Protein A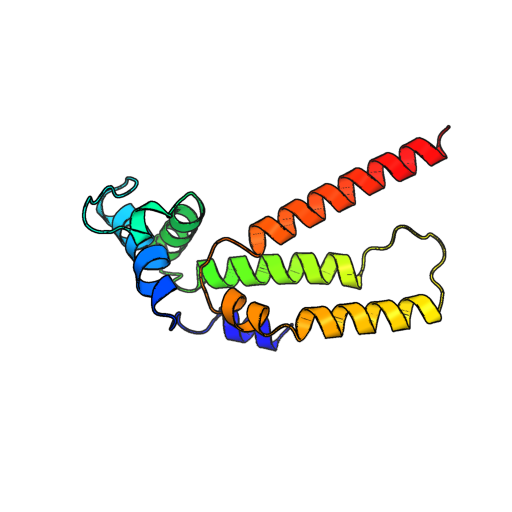F-M3ING3-F1 (afdb_monomer_lite)

Secondary structure (DSSP, 8-state):
-HHHHHHHTS----HHIIIIIIHHHHHHHHHSS----TT-TGGGG--HHHHHHHHHHHTT-TTHHHHHHHHHHHHHHHHHHH--S-SS--HHHHHHHHHHHHHHHT-HHHHHHHTS--TTHHHHHHHHHHHHHHHHHHHHHHHH-

Organism: NCBI:txid1001598

InterPro domains:
  IPR010818 Protein of unknown function DUF1420 [PF07220] (1-143)

Radius of gyration: 18.8 Å; chains: 1; bounding box: 45×44×51 Å

Foldseek 3Di:
DVVLVVLLQDAQDDPLQVQALQVQLVVCVVPVDRDDDPPRPSNVVDDVLSVQCNVCVVVPNNSRLLVLLVVLVVLVLCCLPPDDPDPDDDPVNVVVSVVVSCVVVPPPVSSVRSNHSDPDSNVVSVVVVVVSVVVNVVSVVVVVD

pLDDT: mean 91.29, std 7.61, range [50.38, 97.38]

Sequence (145 aa):
MIGYGFLALCPITNADSLDYHIGVAIEILNQGKMPVFSGWFHGRLAGSGEVLNALGLAIGAEQFGSLLQFCGLLSIYGILSFYSFAEKFSESDGVWRKIIIIAFLSSPVLVFLVSSPKPQLLQIGMTSFAITLLLEIFSKIKLIK

Structure (mmCIF, N/CA/C/O backbone):
data_AF-M3ING3-F1
#
_entry.id   AF-M3ING3-F1
#
loop_
_atom_site.group_PDB
_atom_site.id
_atom_site.type_symbol
_atom_site.label_atom_id
_atom_site.label_alt_id
_atom_site.label_comp_id
_atom_site.label_asym_id
_atom_site.label_entity_id
_atom_site.label_seq_id
_atom_site.pdbx_PDB_ins_code
_atom_site.Cartn_x
_atom_site.Cartn_y
_atom_site.Cartn_z
_atom_site.occupancy
_atom_site.B_iso_or_equiv
_atom_site.auth_seq_id
_atom_site.auth_comp_id
_atom_site.auth_asym_id
_atom_site.auth_atom_id
_atom_site.pdbx_PDB_model_num
ATOM 1 N N . MET A 1 1 ? 0.125 -3.992 -13.239 1.00 93.38 1 MET A N 1
ATOM 2 C CA . MET A 1 1 ? -0.708 -2.991 -12.533 1.00 93.38 1 MET A CA 1
ATOM 3 C C . MET A 1 1 ? -2.192 -3.313 -12.584 1.00 93.38 1 MET A C 1
ATOM 5 O O . MET A 1 1 ? -2.756 -3.494 -11.520 1.00 93.38 1 MET A O 1
ATOM 9 N N . ILE A 1 2 ? -2.818 -3.462 -13.757 1.00 95.75 2 ILE A N 1
ATOM 10 C CA . ILE A 1 2 ? -4.264 -3.770 -13.852 1.00 95.75 2 ILE A CA 1
ATOM 11 C C . ILE A 1 2 ? -4.647 -5.036 -13.063 1.00 95.75 2 ILE A C 1
ATOM 13 O O . ILE A 1 2 ? -5.572 -4.995 -12.263 1.00 95.75 2 ILE A O 1
ATOM 17 N N . GLY A 1 3 ? -3.884 -6.128 -13.210 1.00 95.81 3 GLY A N 1
ATOM 18 C CA . GLY A 1 3 ? -4.123 -7.359 -12.442 1.00 95.81 3 GLY A CA 1
ATOM 19 C C . GLY A 1 3 ? -4.048 -7.164 -10.922 1.00 95.81 3 GLY A C 1
ATOM 20 O O . GLY A 1 3 ? -4.889 -7.684 -10.202 1.00 95.81 3 GLY A O 1
ATOM 21 N N . TYR A 1 4 ? -3.105 -6.345 -10.441 1.00 96.62 4 TYR A N 1
ATOM 22 C CA . TYR A 1 4 ? -3.031 -5.962 -9.026 1.00 96.62 4 TYR A CA 1
ATOM 23 C C . TYR A 1 4 ? -4.257 -5.152 -8.585 1.00 96.62 4 TYR A C 1
ATOM 25 O O . TYR A 1 4 ? -4.740 -5.350 -7.479 1.00 96.62 4 TYR A O 1
ATOM 33 N N . GLY A 1 5 ? -4.793 -4.291 -9.454 1.00 96.94 5 GLY A N 1
ATOM 34 C CA . GLY A 1 5 ? -6.024 -3.547 -9.183 1.00 96.94 5 GLY A CA 1
ATOM 35 C C . GLY A 1 5 ? -7.234 -4.466 -9.004 1.00 96.94 5 GLY A C 1
ATOM 36 O O . GLY A 1 5 ? -7.962 -4.322 -8.031 1.00 96.94 5 GLY A O 1
ATOM 37 N N . PHE A 1 6 ? -7.418 -5.457 -9.883 1.00 97.00 6 PHE A N 1
ATOM 38 C CA . PHE A 1 6 ? -8.487 -6.451 -9.709 1.00 97.00 6 PHE A CA 1
ATOM 39 C C . PHE A 1 6 ? -8.303 -7.289 -8.447 1.00 97.00 6 PHE A C 1
ATOM 41 O O . PHE A 1 6 ? -9.263 -7.529 -7.725 1.00 97.00 6 PHE A O 1
ATOM 48 N N . LEU A 1 7 ? -7.067 -7.688 -8.158 1.00 96.12 7 LEU A N 1
ATOM 49 C CA . LEU A 1 7 ? -6.739 -8.467 -6.971 1.00 96.12 7 LEU A CA 1
ATOM 50 C C . LEU A 1 7 ? -6.993 -7.689 -5.668 1.00 96.12 7 LEU A C 1
ATOM 52 O O . LEU A 1 7 ? -7.425 -8.285 -4.687 1.00 96.12 7 LEU A O 1
ATOM 56 N N . ALA A 1 8 ? -6.811 -6.366 -5.664 1.00 96.75 8 ALA A N 1
ATOM 57 C CA . ALA A 1 8 ? -7.170 -5.510 -4.531 1.00 96.75 8 ALA A CA 1
ATOM 58 C C . ALA A 1 8 ? -8.690 -5.415 -4.291 1.00 96.75 8 ALA A C 1
ATOM 60 O O . ALA A 1 8 ? -9.112 -5.102 -3.182 1.00 96.75 8 ALA A O 1
ATOM 61 N N . LEU A 1 9 ? -9.506 -5.675 -5.319 1.00 96.25 9 LEU A N 1
ATOM 62 C CA . LEU A 1 9 ? -10.972 -5.691 -5.241 1.00 96.25 9 LEU A CA 1
ATOM 63 C C . LEU A 1 9 ? -11.535 -7.077 -4.883 1.00 96.25 9 LEU A C 1
ATOM 65 O O . LEU A 1 9 ? -12.739 -7.216 -4.660 1.00 96.25 9 LEU A O 1
ATOM 69 N N . CYS A 1 10 ? -10.693 -8.110 -4.837 1.00 95.25 10 CYS A N 1
ATOM 70 C CA . CYS A 1 10 ? -11.100 -9.437 -4.397 1.00 95.25 10 CYS A CA 1
ATOM 71 C C . CYS A 1 10 ? -11.407 -9.457 -2.888 1.00 95.25 10 CYS A C 1
ATOM 73 O O . CYS A 1 10 ? -10.891 -8.628 -2.133 1.00 95.25 10 CYS A O 1
ATOM 75 N N . PRO A 1 11 ? -12.233 -10.413 -2.425 1.00 93.25 11 PRO A N 1
ATOM 76 C CA . PRO A 1 11 ? -12.462 -10.604 -1.000 1.00 93.25 11 PRO A CA 1
ATOM 77 C C . PRO A 1 11 ? -11.162 -10.960 -0.277 1.00 93.25 11 PRO A C 1
ATOM 79 O O . PRO A 1 11 ? -10.270 -11.612 -0.827 1.00 93.25 11 PRO A O 1
ATOM 82 N N . ILE A 1 12 ? -11.084 -10.560 0.988 1.00 93.06 12 ILE A N 1
ATOM 83 C CA . ILE A 1 12 ? -9.943 -10.849 1.853 1.00 93.06 12 ILE A CA 1
ATOM 84 C C . ILE A 1 12 ? -10.045 -12.313 2.282 1.00 93.06 12 ILE A C 1
ATOM 86 O O . ILE A 1 12 ? -10.985 -12.698 2.971 1.00 93.06 12 ILE A O 1
ATOM 90 N N . THR A 1 13 ? -9.087 -13.139 1.868 1.00 90.94 13 THR A N 1
ATOM 91 C CA . THR A 1 13 ? -9.124 -14.595 2.110 1.00 90.94 13 THR A CA 1
ATOM 92 C C . THR A 1 13 ? -8.034 -15.093 3.050 1.00 90.94 13 THR A C 1
ATOM 94 O O . THR A 1 13 ? -8.077 -16.243 3.484 1.00 90.94 13 THR A O 1
ATOM 97 N N . ASN A 1 14 ? -7.039 -14.263 3.372 1.00 91.44 14 ASN A N 1
ATOM 98 C CA . ASN A 1 14 ? -5.925 -14.705 4.200 1.00 91.44 14 ASN A CA 1
ATOM 99 C C . ASN A 1 14 ? -6.298 -14.666 5.696 1.00 91.44 14 ASN A C 1
ATOM 101 O O . ASN A 1 14 ? -6.882 -13.696 6.180 1.00 91.44 14 ASN A O 1
ATOM 105 N N . ALA A 1 15 ? -5.950 -15.736 6.416 1.00 91.75 15 ALA A N 1
ATOM 106 C CA . ALA A 1 15 ? -6.383 -15.953 7.796 1.00 91.75 15 ALA A CA 1
ATOM 107 C C . ALA A 1 15 ? -5.878 -14.876 8.767 1.00 91.75 15 ALA A C 1
ATOM 109 O O . ALA A 1 15 ? -6.626 -14.439 9.628 1.00 91.75 15 ALA A O 1
ATOM 110 N N . ASP A 1 16 ? -4.639 -14.415 8.600 1.00 89.12 16 ASP A N 1
ATOM 111 C CA . ASP A 1 16 ? -4.034 -13.392 9.462 1.00 89.12 16 ASP A CA 1
ATOM 112 C C . ASP A 1 16 ? -4.738 -12.027 9.331 1.00 89.12 16 ASP A C 1
ATOM 114 O O . ASP A 1 16 ? -5.007 -11.345 10.318 1.00 89.12 16 ASP A O 1
ATOM 118 N N . SER A 1 17 ? -5.118 -11.643 8.110 1.00 93.00 17 SER A N 1
ATOM 119 C CA . SER A 1 17 ? -5.911 -10.438 7.873 1.00 93.00 17 SER A CA 1
ATOM 120 C C . SER A 1 17 ? -7.335 -10.551 8.379 1.00 93.00 17 SER A C 1
ATOM 122 O O . SER A 1 17 ? -7.867 -9.554 8.858 1.00 93.00 17 SER A O 1
ATOM 124 N N . LEU A 1 18 ? -7.948 -11.728 8.275 1.00 93.38 18 LEU A N 1
ATOM 125 C CA . LEU A 1 18 ? -9.287 -11.947 8.810 1.00 93.38 18 LEU A CA 1
ATOM 126 C C . LEU A 1 18 ? -9.300 -11.962 10.337 1.00 93.38 18 LEU A C 1
ATOM 128 O O . LEU A 1 18 ? -10.225 -11.400 10.913 1.00 93.38 18 LEU A O 1
ATOM 132 N N . ASP A 1 19 ? -8.277 -12.551 10.965 1.00 92.44 19 ASP A N 1
ATOM 133 C CA . ASP A 1 19 ? -8.090 -12.526 12.414 1.00 92.44 19 ASP A CA 1
ATOM 134 C C . ASP A 1 19 ? -7.912 -11.076 12.865 1.00 92.44 19 ASP A C 1
ATOM 136 O O . ASP A 1 19 ? -8.883 -10.425 13.237 1.00 92.44 19 ASP A O 1
ATOM 140 N N . TYR A 1 20 ? -6.713 -10.499 12.775 1.00 90.38 20 TYR A N 1
ATOM 141 C CA . TYR A 1 20 ? -6.474 -9.247 13.488 1.00 90.38 20 TYR A CA 1
ATOM 142 C C . TYR A 1 20 ? -6.723 -7.983 12.659 1.00 90.38 20 TYR A C 1
ATOM 144 O O . TYR A 1 20 ? -7.246 -7.020 13.202 1.00 90.38 20 TYR A O 1
ATOM 152 N N . HIS A 1 21 ? -6.419 -7.941 11.359 1.00 94.38 21 HIS A N 1
ATOM 153 C CA . HIS A 1 21 ? -6.564 -6.684 10.601 1.00 94.38 21 HIS A CA 1
ATOM 154 C C . HIS A 1 21 ? -8.025 -6.271 10.373 1.00 94.38 21 HIS A C 1
ATOM 156 O O . HIS A 1 21 ? -8.340 -5.079 10.376 1.00 94.38 21 HIS A O 1
ATOM 162 N N . ILE A 1 22 ? -8.904 -7.251 10.156 1.00 95.88 22 ILE A N 1
ATOM 163 C CA . ILE A 1 22 ? -10.348 -7.058 10.018 1.00 95.88 22 ILE A CA 1
ATOM 164 C C . ILE A 1 22 ? -11.048 -7.260 11.355 1.00 95.88 22 ILE A C 1
ATOM 166 O O . ILE A 1 22 ? -11.874 -6.428 11.717 1.00 95.88 22 ILE A O 1
ATOM 170 N N . GLY A 1 23 ? -10.694 -8.283 12.137 1.00 94.69 23 GLY A N 1
ATOM 171 C CA . GLY A 1 23 ? -11.317 -8.485 13.443 1.00 94.69 23 GLY A CA 1
ATOM 172 C C . GLY A 1 23 ? -11.102 -7.304 14.392 1.00 94.69 23 GLY A C 1
ATOM 173 O O . GLY A 1 23 ? -12.054 -6.870 15.038 1.00 94.69 23 GLY A O 1
ATOM 174 N N . VAL A 1 24 ? -9.889 -6.736 14.473 1.00 95.44 24 VAL A N 1
ATOM 175 C CA . VAL A 1 24 ? -9.656 -5.550 15.320 1.00 95.44 24 VAL A CA 1
ATOM 176 C C . VAL A 1 24 ? -10.430 -4.353 14.785 1.00 95.44 24 VAL A C 1
ATOM 178 O O . VAL A 1 24 ? -10.998 -3.604 15.573 1.00 95.44 24 VAL A O 1
ATOM 181 N N . ALA A 1 25 ? -10.506 -4.187 13.463 1.00 96.06 25 ALA A N 1
ATOM 182 C CA . ALA A 1 25 ? -11.282 -3.118 12.846 1.00 96.06 25 ALA A CA 1
ATOM 183 C C . ALA A 1 25 ? -12.781 -3.216 13.182 1.00 96.06 25 ALA A C 1
ATOM 185 O O . ALA A 1 25 ? -13.396 -2.210 13.532 1.00 96.06 25 ALA A O 1
ATOM 186 N N . ILE A 1 26 ? -13.353 -4.423 13.150 1.00 96.38 26 ILE A N 1
ATOM 187 C CA . ILE A 1 26 ? -14.730 -4.688 13.589 1.00 96.38 26 ILE A CA 1
ATOM 188 C C . ILE A 1 26 ? -14.896 -4.312 15.062 1.00 96.38 26 ILE A C 1
ATOM 190 O O . ILE A 1 26 ? -15.855 -3.635 15.427 1.00 96.38 26 ILE A O 1
ATOM 194 N N . GLU A 1 27 ? -13.944 -4.688 15.913 1.00 96.06 27 GLU A N 1
ATOM 195 C CA . GLU A 1 27 ? -14.071 -4.397 17.335 1.00 96.06 27 GLU A CA 1
ATOM 196 C C . GLU A 1 27 ? -13.898 -2.912 17.674 1.00 96.06 27 GLU A C 1
ATOM 198 O O . GLU A 1 27 ? -14.562 -2.404 18.580 1.00 96.06 27 GLU A O 1
ATOM 203 N N . ILE A 1 28 ? -13.082 -2.185 16.906 1.00 96.25 28 ILE A N 1
ATOM 204 C CA . ILE A 1 28 ? -13.017 -0.721 16.976 1.00 96.25 28 ILE A CA 1
ATOM 205 C C . ILE A 1 28 ? -14.401 -0.120 16.704 1.00 96.25 28 ILE A C 1
ATOM 207 O O . ILE A 1 28 ? -14.812 0.787 17.428 1.00 96.25 28 ILE A O 1
ATOM 211 N N . LEU A 1 29 ? -15.136 -0.629 15.708 1.00 96.94 29 LEU A N 1
ATOM 212 C CA . LEU A 1 29 ? -16.494 -0.163 15.408 1.00 96.94 29 LEU A CA 1
ATOM 213 C C . LEU A 1 29 ? -17.496 -0.529 16.506 1.00 96.94 29 LEU A C 1
ATOM 215 O O . LEU A 1 29 ? -18.323 0.303 16.869 1.00 96.94 29 LEU A O 1
ATOM 219 N N . ASN A 1 30 ? -17.398 -1.735 17.068 1.00 96.00 30 ASN A N 1
ATOM 220 C CA . ASN A 1 30 ? -18.296 -2.195 18.128 1.00 96.00 30 ASN A CA 1
ATOM 221 C C . ASN A 1 30 ? -18.101 -1.426 19.443 1.00 96.00 30 ASN A C 1
ATOM 223 O O . ASN A 1 30 ? -19.074 -1.112 20.128 1.00 96.00 30 ASN A O 1
ATOM 227 N N . GLN A 1 31 ? -16.851 -1.136 19.821 1.00 94.56 31 GLN A N 1
ATOM 228 C CA . GLN A 1 31 ? -16.531 -0.520 21.112 1.00 94.56 31 GLN A CA 1
ATOM 229 C C . GLN A 1 31 ? -16.308 0.997 21.046 1.00 94.56 31 GLN A C 1
ATOM 231 O O . GLN A 1 31 ? -16.252 1.646 22.093 1.00 94.56 31 GLN A O 1
ATOM 236 N N . GLY A 1 32 ? -16.100 1.562 19.855 1.00 93.94 32 GLY A N 1
ATOM 237 C CA . GLY A 1 32 ? -15.710 2.964 19.672 1.00 93.94 32 GLY A CA 1
ATOM 238 C C . GLY A 1 32 ? -14.312 3.303 20.211 1.00 93.94 32 GLY A C 1
ATOM 239 O O . GLY A 1 32 ? -14.004 4.472 20.440 1.00 93.94 32 GLY A O 1
ATOM 240 N N . LYS A 1 33 ? -13.468 2.297 20.465 1.00 92.75 33 LYS A N 1
ATOM 241 C CA . LYS A 1 33 ? -12.114 2.443 21.023 1.00 92.75 33 LYS A CA 1
ATOM 242 C C . LYS A 1 33 ? -11.215 1.295 20.574 1.00 92.75 33 LYS A C 1
ATOM 244 O O . LYS A 1 33 ? -11.699 0.271 20.105 1.00 92.75 33 LYS A O 1
ATOM 249 N N . MET A 1 34 ? -9.907 1.448 20.775 1.00 91.25 34 MET A N 1
ATOM 250 C CA . MET A 1 34 ? -8.957 0.372 20.505 1.00 91.25 34 MET A CA 1
ATOM 251 C C .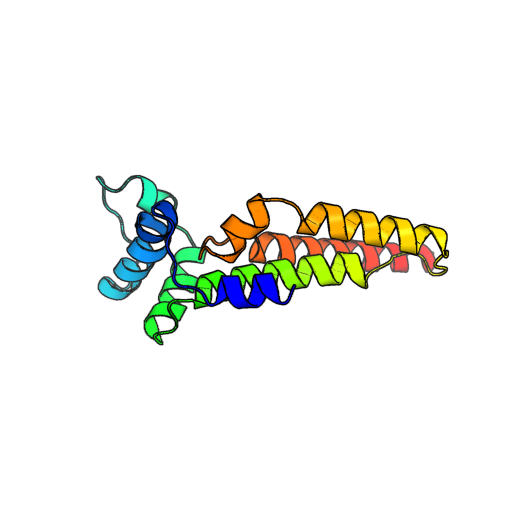 MET A 1 34 ? -9.218 -0.825 21.439 1.00 91.25 34 MET A C 1
ATOM 253 O O . MET A 1 34 ? -9.232 -0.632 22.661 1.00 91.25 34 MET A O 1
ATOM 257 N N . PRO A 1 35 ? -9.414 -2.045 20.909 1.00 89.81 35 PRO A N 1
ATOM 258 C CA . PRO A 1 35 ? -9.673 -3.211 21.736 1.00 89.81 35 PRO A CA 1
ATOM 259 C C . PRO A 1 35 ? -8.435 -3.618 22.533 1.00 89.81 35 PRO A C 1
ATOM 261 O O . PRO A 1 35 ? -7.311 -3.615 22.034 1.00 89.81 35 PRO A O 1
ATOM 264 N N . VAL A 1 36 ? -8.657 -4.026 23.781 1.00 84.69 36 VAL A N 1
ATOM 265 C CA . VAL A 1 36 ? -7.614 -4.562 24.659 1.00 84.69 36 VAL A CA 1
ATOM 266 C C . VAL A 1 36 ? -8.116 -5.878 25.233 1.00 84.69 36 VAL A C 1
ATOM 268 O O . VAL A 1 36 ? -8.843 -5.898 26.224 1.00 84.69 36 VAL A O 1
ATOM 271 N N . PHE A 1 37 ? -7.723 -6.987 24.608 1.00 82.88 37 PHE A N 1
ATOM 272 C CA . PHE A 1 37 ? -8.036 -8.327 25.100 1.00 82.88 37 PHE A CA 1
ATOM 273 C C . PHE A 1 37 ? -6.759 -9.066 25.476 1.00 82.88 37 PHE A C 1
ATOM 275 O O . PHE A 1 37 ? -5.826 -9.189 24.684 1.00 82.88 37 PHE A O 1
ATOM 282 N N . SER A 1 38 ? -6.721 -9.598 26.696 1.00 80.62 38 SER A N 1
ATOM 283 C CA . SER A 1 38 ? -5.554 -10.309 27.225 1.00 80.62 38 SER A CA 1
ATOM 284 C C . SER A 1 38 ? -5.234 -11.592 26.449 1.00 80.62 38 SER A C 1
ATOM 286 O O . SER A 1 38 ? -4.055 -11.909 26.291 1.00 80.62 38 SER A O 1
ATOM 288 N N . GLY A 1 39 ? -6.257 -12.282 25.928 1.00 87.94 39 GLY A N 1
ATOM 289 C CA . GLY A 1 39 ? -6.126 -13.534 25.173 1.00 87.94 39 GLY A CA 1
ATOM 290 C C . GLY A 1 39 ? -5.905 -13.382 23.665 1.00 87.94 39 GLY A C 1
ATOM 291 O O . GLY A 1 39 ? -5.521 -14.351 23.017 1.00 87.94 39 GLY A O 1
ATOM 292 N N . TRP A 1 40 ? -6.105 -12.188 23.093 1.00 91.69 40 TRP A N 1
ATOM 293 C CA . TRP A 1 40 ? -5.920 -11.964 21.657 1.00 91.69 40 TRP A CA 1
ATOM 294 C C . TRP A 1 40 ? -4.567 -11.322 21.373 1.00 91.69 40 TRP A C 1
ATOM 296 O O . TRP A 1 40 ? -4.410 -10.103 21.316 1.00 91.69 40 TRP A O 1
ATOM 306 N N . PHE A 1 41 ? -3.554 -12.171 21.234 1.00 88.50 41 PHE A N 1
ATOM 307 C CA . PHE A 1 41 ? -2.172 -11.723 21.105 1.00 88.50 41 PHE A CA 1
ATOM 308 C C . PHE A 1 41 ? -1.894 -10.974 19.797 1.00 88.50 41 PHE A C 1
ATOM 310 O O . PHE A 1 41 ? -1.237 -9.936 19.846 1.00 88.50 41 PHE A O 1
ATOM 317 N N . HIS A 1 42 ? -2.441 -11.428 18.665 1.00 85.12 42 HIS A N 1
ATOM 318 C CA . HIS A 1 42 ? -2.295 -10.738 17.377 1.00 85.12 42 HIS A CA 1
ATOM 319 C C . HIS A 1 42 ? -3.001 -9.380 17.365 1.00 85.12 42 HIS A C 1
ATOM 321 O O . HIS A 1 42 ? -2.451 -8.413 16.849 1.00 85.12 42 HIS A O 1
ATOM 327 N N . GLY A 1 43 ? -4.150 -9.260 18.040 1.00 85.19 43 GLY A N 1
ATOM 328 C CA . GLY A 1 43 ? -4.856 -7.986 18.183 1.00 85.19 43 GLY A CA 1
ATOM 329 C C . GLY A 1 43 ? -4.029 -6.890 18.864 1.00 85.19 43 GLY A C 1
ATOM 330 O O . GLY A 1 43 ? -4.244 -5.710 18.607 1.00 85.19 43 GLY A O 1
ATOM 331 N N . ARG A 1 44 ? -3.018 -7.247 19.670 1.00 86.94 44 ARG A N 1
ATOM 332 C CA . ARG A 1 44 ? -2.094 -6.268 20.272 1.00 86.94 44 ARG A CA 1
ATOM 333 C C . ARG A 1 44 ? -1.074 -5.683 19.296 1.00 86.94 44 ARG A C 1
ATOM 335 O O . ARG A 1 44 ? -0.420 -4.705 19.643 1.00 86.94 44 ARG A O 1
ATOM 342 N N . LEU A 1 45 ? -0.911 -6.283 18.118 1.00 87.00 45 LEU A N 1
ATOM 343 C CA . LEU A 1 45 ? -0.061 -5.757 17.046 1.00 87.00 45 LEU A CA 1
ATOM 344 C C . LEU A 1 45 ? -0.796 -4.735 16.172 1.00 87.00 45 LEU A C 1
ATOM 346 O O . LEU A 1 45 ? -0.179 -4.123 15.302 1.00 87.00 45 LEU A O 1
ATOM 350 N N . ALA A 1 46 ? -2.100 -4.559 16.387 1.00 88.75 46 ALA A N 1
ATOM 351 C CA . ALA A 1 46 ? -2.879 -3.572 15.671 1.00 88.75 46 ALA A CA 1
ATOM 352 C C . ALA A 1 46 ? -2.495 -2.144 16.081 1.00 88.75 46 ALA A C 1
ATOM 354 O O . ALA A 1 46 ? -2.093 -1.862 17.211 1.00 88.75 46 ALA A O 1
ATOM 355 N N . GLY A 1 47 ? -2.652 -1.227 15.139 1.00 88.31 47 GLY A N 1
ATOM 356 C CA . GLY A 1 47 ? -2.350 0.180 15.296 1.00 88.31 47 GLY A CA 1
ATOM 357 C C . GLY A 1 47 ? -3.252 1.042 14.422 1.00 88.31 47 GLY A C 1
ATOM 358 O O . GLY A 1 47 ? -4.448 0.802 14.274 1.00 88.31 47 GLY A O 1
ATOM 359 N N . SER A 1 48 ? -2.676 2.095 13.847 1.00 88.25 48 SER A N 1
ATOM 360 C CA . SER A 1 48 ? -3.433 3.093 13.084 1.00 88.25 48 SER A CA 1
ATOM 361 C C . SER A 1 48 ? -4.015 2.568 11.770 1.00 88.25 48 SER A C 1
ATOM 363 O O . SER A 1 48 ? -4.971 3.144 11.256 1.00 88.25 48 SER A O 1
ATOM 365 N N . GLY A 1 49 ? -3.474 1.484 11.212 1.00 91.75 49 GLY A N 1
ATOM 366 C CA . GLY A 1 49 ? -4.008 0.910 9.980 1.00 91.75 49 GLY A CA 1
ATOM 367 C C . GLY A 1 49 ? -5.355 0.223 10.171 1.00 91.75 49 GLY A C 1
ATOM 368 O O . GLY A 1 49 ? -6.225 0.343 9.317 1.00 91.75 49 GLY A O 1
ATOM 369 N N . GLU A 1 50 ? -5.576 -0.413 11.318 1.00 94.50 50 GLU A N 1
ATOM 370 C CA . GLU A 1 50 ? -6.854 -1.041 11.651 1.00 94.50 50 GLU A CA 1
ATOM 371 C C . GLU A 1 50 ? -7.952 0.007 11.853 1.00 94.50 50 GLU A C 1
ATOM 373 O O . GLU A 1 50 ? -9.107 -0.251 11.532 1.00 94.50 50 GLU A O 1
ATOM 378 N N . VAL A 1 51 ? -7.595 1.224 12.276 1.00 94.12 51 VAL A N 1
ATOM 379 C CA . VAL A 1 51 ? -8.525 2.365 12.308 1.00 94.12 51 VAL A CA 1
ATOM 380 C C . VAL A 1 51 ? -8.961 2.763 10.892 1.00 94.12 51 VAL A C 1
ATOM 382 O O . VAL A 1 51 ? -10.135 3.051 10.667 1.00 94.12 51 VAL A O 1
ATOM 385 N N . LEU A 1 52 ? -8.051 2.741 9.911 1.00 94.25 52 LEU A N 1
ATOM 386 C CA . LEU A 1 52 ? -8.403 2.982 8.504 1.00 94.25 52 LEU A CA 1
ATOM 387 C C . LEU A 1 52 ? -9.264 1.850 7.929 1.00 94.25 52 LEU A C 1
ATOM 389 O O . LEU A 1 52 ? -10.206 2.120 7.187 1.00 94.25 52 LEU A O 1
ATOM 393 N N . ASN A 1 53 ? -8.986 0.597 8.297 1.00 95.81 53 ASN A N 1
ATOM 394 C CA . ASN A 1 53 ? -9.843 -0.531 7.930 1.00 95.81 53 ASN A CA 1
ATOM 395 C C . ASN A 1 53 ? -11.243 -0.381 8.546 1.00 95.81 53 ASN A C 1
ATOM 397 O O . ASN A 1 53 ? -12.233 -0.577 7.847 1.00 95.81 53 ASN A O 1
ATOM 401 N N . ALA A 1 54 ? -11.338 0.040 9.812 1.00 96.56 54 ALA A N 1
ATOM 402 C CA . ALA A 1 54 ? -12.607 0.298 10.491 1.00 96.56 54 ALA A CA 1
ATOM 403 C C . ALA A 1 54 ? -13.412 1.394 9.779 1.00 96.56 54 ALA A C 1
ATOM 405 O O . ALA A 1 54 ? -14.610 1.233 9.569 1.00 96.56 54 ALA A O 1
ATOM 406 N N . LEU A 1 55 ? -12.757 2.469 9.325 1.00 95.69 55 LEU A N 1
ATOM 407 C CA . LEU A 1 55 ? -13.401 3.503 8.510 1.00 95.69 55 LEU A CA 1
ATOM 408 C C . LEU A 1 55 ? -14.003 2.928 7.219 1.00 95.69 55 LEU A C 1
ATOM 410 O O . LEU A 1 55 ? -15.139 3.253 6.883 1.00 95.69 55 LEU A O 1
ATOM 414 N N . GLY A 1 56 ? -13.263 2.068 6.513 1.00 95.81 56 GLY A N 1
ATOM 415 C CA . GLY A 1 56 ? -13.763 1.385 5.317 1.00 95.81 56 GLY A CA 1
ATOM 416 C C . GLY A 1 56 ? -14.974 0.500 5.615 1.00 95.81 56 GLY A C 1
ATOM 417 O O . GLY A 1 56 ? -15.997 0.593 4.938 1.00 95.81 56 GLY A O 1
ATOM 418 N N . LEU A 1 57 ? -14.899 -0.296 6.682 1.00 96.94 57 LEU A N 1
ATOM 419 C CA . LEU A 1 57 ? -15.999 -1.156 7.120 1.00 96.94 57 LEU A CA 1
ATOM 420 C C . LEU A 1 57 ? -17.245 -0.356 7.529 1.00 96.94 57 LEU A C 1
ATOM 422 O O . LEU A 1 57 ? -18.356 -0.759 7.192 1.00 96.94 57 LEU A O 1
ATOM 426 N N . ALA A 1 58 ? -17.085 0.804 8.174 1.00 97.38 58 ALA A N 1
ATOM 427 C CA . ALA A 1 58 ? -18.201 1.654 8.603 1.00 97.38 58 ALA A CA 1
ATOM 428 C C . ALA A 1 58 ? -19.078 2.151 7.440 1.00 97.38 58 ALA A C 1
ATOM 430 O O . ALA A 1 58 ? -20.262 2.421 7.634 1.00 97.38 58 ALA A O 1
ATOM 431 N N . ILE A 1 59 ? -18.509 2.263 6.236 1.00 96.75 59 ILE A N 1
ATOM 432 C CA . ILE A 1 59 ? -19.224 2.662 5.013 1.00 96.75 59 ILE A CA 1
ATOM 433 C C . ILE A 1 59 ? -19.563 1.472 4.100 1.00 96.75 59 ILE A C 1
ATOM 435 O O . ILE A 1 59 ? -19.996 1.676 2.968 1.00 96.75 59 ILE A O 1
ATOM 439 N N . GLY A 1 60 ? -19.356 0.234 4.564 1.00 95.25 60 GLY A N 1
ATOM 440 C CA . GLY A 1 60 ? -19.595 -0.989 3.789 1.00 95.2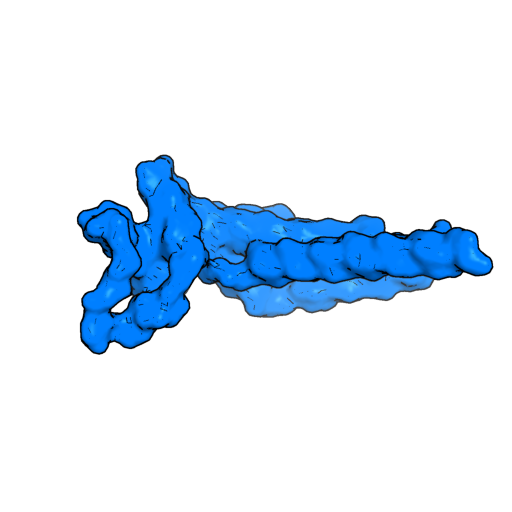5 60 GLY A CA 1
ATOM 441 C C . GLY A 1 60 ? -18.539 -1.287 2.717 1.00 95.25 60 GLY A C 1
ATOM 442 O O . GLY A 1 60 ? -18.773 -2.110 1.837 1.00 95.25 60 GLY A O 1
ATOM 443 N N . ALA A 1 61 ?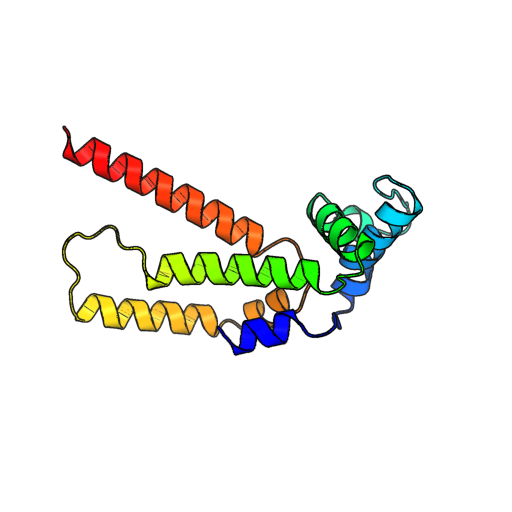 -17.379 -0.627 2.762 1.00 95.62 61 ALA A N 1
ATOM 444 C CA . ALA A 1 61 ? -16.280 -0.823 1.820 1.00 95.62 61 ALA A CA 1
ATOM 445 C C . ALA A 1 61 ? -15.245 -1.815 2.382 1.00 95.62 61 ALA A C 1
ATOM 447 O O . ALA A 1 61 ? -14.159 -1.429 2.816 1.00 95.62 61 ALA A O 1
ATOM 448 N N . GLU A 1 62 ? -15.567 -3.108 2.359 1.00 94.38 62 GLU A N 1
ATOM 449 C CA . GLU A 1 62 ? -14.725 -4.176 2.928 1.00 94.38 62 GLU A CA 1
ATOM 450 C C . GLU A 1 62 ? -13.320 -4.246 2.300 1.00 94.38 62 GLU A C 1
ATOM 452 O O . GLU A 1 62 ? -12.329 -4.501 2.982 1.00 94.38 62 GLU A O 1
ATOM 457 N N . GLN A 1 63 ? -13.209 -3.948 1.004 1.00 95.38 63 GLN A N 1
ATOM 458 C CA . GLN A 1 63 ? -11.957 -3.965 0.241 1.00 95.38 63 GLN A CA 1
ATOM 459 C C . GLN A 1 63 ? -11.144 -2.669 0.368 1.00 95.38 63 GLN A C 1
ATOM 461 O O . GLN A 1 63 ? -10.090 -2.536 -0.257 1.00 95.38 63 GLN A O 1
ATOM 466 N N . PHE A 1 64 ? -11.597 -1.698 1.166 1.00 95.75 64 PHE A N 1
ATOM 467 C CA . PHE A 1 64 ? -10.944 -0.394 1.283 1.00 95.75 64 PHE A CA 1
ATOM 468 C C . PHE A 1 64 ? -9.468 -0.502 1.697 1.00 95.75 64 PHE A C 1
ATOM 470 O O . PHE A 1 64 ? -8.608 0.125 1.079 1.00 95.75 64 PHE A O 1
ATOM 477 N N . GLY A 1 65 ? -9.149 -1.344 2.685 1.00 95.12 65 GLY A N 1
ATOM 478 C CA . GLY A 1 65 ? -7.769 -1.547 3.139 1.00 95.12 65 GLY A CA 1
ATOM 479 C C . GLY A 1 65 ? -6.847 -2.093 2.041 1.00 95.12 65 GLY A C 1
ATOM 480 O O . GLY A 1 65 ? -5.732 -1.599 1.856 1.00 95.12 65 GLY A O 1
ATOM 481 N N . SER A 1 66 ? -7.326 -3.063 1.259 1.00 95.88 66 SER A N 1
ATOM 482 C CA . SER A 1 66 ? -6.601 -3.619 0.107 1.00 95.88 66 SER A CA 1
ATOM 483 C C . SER A 1 66 ? -6.438 -2.584 -1.015 1.00 95.88 66 SER A C 1
ATOM 485 O O . SER A 1 66 ? -5.376 -2.482 -1.634 1.00 95.88 66 SER A O 1
ATOM 487 N N . LEU A 1 67 ? -7.443 -1.731 -1.238 1.00 96.69 67 LEU A N 1
ATOM 488 C CA . LEU A 1 67 ? -7.345 -0.628 -2.194 1.00 96.69 67 LEU A CA 1
ATOM 489 C C . LEU A 1 67 ? -6.288 0.404 -1.768 1.00 96.69 67 LEU A C 1
ATOM 491 O O . LEU A 1 67 ? -5.520 0.877 -2.604 1.00 96.69 67 LEU A O 1
ATOM 495 N N . LEU A 1 68 ? -6.180 0.708 -0.471 1.00 96.19 68 LEU A N 1
ATOM 496 C CA . LEU A 1 68 ? -5.108 1.557 0.058 1.00 96.19 68 LEU A CA 1
ATOM 497 C C . LEU A 1 68 ? -3.718 0.946 -0.177 1.00 96.19 68 LEU A C 1
ATOM 499 O O . LEU A 1 68 ? -2.789 1.667 -0.551 1.00 96.19 68 LEU A O 1
ATOM 503 N N . GLN A 1 69 ? -3.567 -0.375 -0.018 1.00 95.75 69 GLN A N 1
ATOM 504 C CA . GLN A 1 69 ? -2.328 -1.074 -0.378 1.00 95.75 69 GLN A CA 1
ATOM 505 C C . GLN A 1 69 ? -1.995 -0.920 -1.861 1.00 95.75 69 GLN A C 1
ATOM 507 O O . GLN A 1 69 ? -0.851 -0.622 -2.217 1.00 95.75 69 GLN A O 1
ATOM 512 N N . PHE A 1 70 ? -2.997 -1.061 -2.728 1.00 97.25 70 PHE A N 1
ATOM 513 C CA . PHE A 1 70 ? -2.830 -0.858 -4.161 1.00 97.25 70 PHE A CA 1
ATOM 514 C C . PHE A 1 70 ? -2.432 0.583 -4.511 1.00 97.25 70 PHE A C 1
ATOM 516 O O . PHE A 1 70 ? -1.534 0.776 -5.330 1.00 97.25 70 PHE A O 1
ATOM 523 N N . CYS A 1 71 ? -3.012 1.595 -3.857 1.00 96.69 71 CYS A N 1
ATOM 524 C CA . CYS A 1 71 ? -2.587 2.991 -4.001 1.00 96.69 71 CYS A CA 1
ATOM 525 C C . CYS A 1 71 ? -1.114 3.181 -3.605 1.00 96.69 71 CYS A C 1
ATOM 527 O O . CYS A 1 71 ? -0.365 3.866 -4.304 1.00 96.69 71 CYS A O 1
ATOM 529 N N . GLY A 1 72 ? -0.672 2.519 -2.531 1.00 96.62 72 GLY A N 1
ATOM 530 C CA . GLY A 1 72 ? 0.737 2.463 -2.144 1.00 96.62 72 GLY A CA 1
ATOM 531 C C . GLY A 1 72 ? 1.620 1.874 -3.244 1.00 96.62 72 GLY A C 1
ATOM 532 O O . GLY A 1 72 ? 2.595 2.502 -3.660 1.00 96.62 72 GLY A O 1
ATOM 533 N N . LEU A 1 73 ? 1.240 0.722 -3.802 1.00 97.19 73 LEU A N 1
ATOM 534 C CA . LEU A 1 73 ? 1.957 0.103 -4.921 1.00 97.19 73 LEU A CA 1
ATOM 535 C C . LEU A 1 73 ? 2.003 1.013 -6.158 1.00 97.19 73 LEU A C 1
ATOM 537 O O . LEU A 1 73 ? 3.049 1.129 -6.797 1.00 97.19 73 LEU A O 1
ATOM 541 N N . LEU A 1 74 ? 0.891 1.674 -6.489 1.00 96.62 74 LEU A N 1
ATOM 542 C CA . LEU A 1 74 ? 0.801 2.609 -7.608 1.00 96.62 74 LEU A CA 1
ATOM 543 C C . LEU A 1 74 ? 1.747 3.800 -7.419 1.00 96.62 74 LEU A C 1
ATOM 545 O O . LEU A 1 74 ? 2.387 4.219 -8.381 1.00 96.62 74 LEU A O 1
ATOM 549 N N . SER A 1 75 ? 1.887 4.297 -6.188 1.00 96.25 75 SER A N 1
ATOM 550 C CA . SER A 1 75 ? 2.824 5.378 -5.873 1.00 96.25 75 SER A CA 1
ATOM 551 C C . SER A 1 75 ? 4.284 4.956 -6.091 1.00 96.25 75 SER A C 1
ATOM 553 O O . SER A 1 75 ? 5.028 5.659 -6.775 1.00 96.25 75 SER A O 1
ATOM 555 N N . ILE A 1 76 ? 4.677 3.763 -5.623 1.00 96.50 76 ILE A N 1
ATOM 556 C CA . ILE A 1 76 ? 6.032 3.214 -5.807 1.00 96.50 76 ILE A CA 1
ATOM 557 C C . ILE A 1 76 ? 6.309 2.979 -7.293 1.00 96.50 76 ILE A C 1
ATOM 559 O O . ILE A 1 76 ? 7.350 3.382 -7.811 1.00 96.50 76 ILE A O 1
ATOM 563 N N . TYR A 1 77 ? 5.351 2.376 -8.002 1.00 96.06 77 TYR A N 1
ATOM 564 C CA . TYR A 1 77 ? 5.427 2.194 -9.447 1.00 96.06 77 TYR A CA 1
ATOM 565 C C . TYR A 1 77 ? 5.586 3.531 -10.181 1.00 96.06 77 TYR A C 1
ATOM 567 O O . TY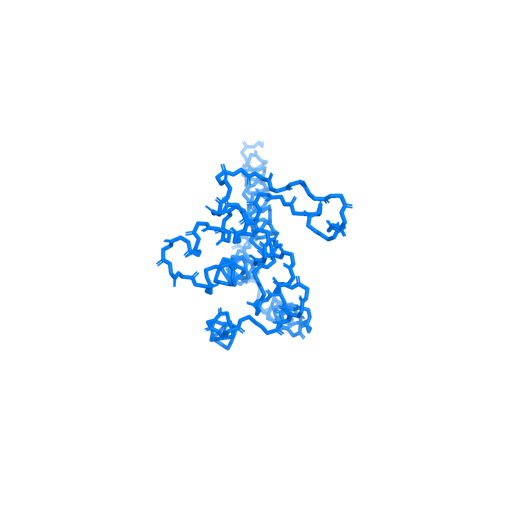R A 1 77 ? 6.401 3.621 -11.096 1.00 96.06 77 TYR A O 1
ATOM 575 N N . GLY A 1 78 ? 4.846 4.568 -9.780 1.00 94.75 78 GLY A N 1
ATOM 576 C CA . GLY A 1 78 ? 4.927 5.901 -10.371 1.00 94.75 78 GLY A CA 1
ATOM 577 C C . GLY A 1 78 ? 6.299 6.546 -10.181 1.00 94.75 78 GLY A C 1
ATOM 578 O O . GLY A 1 78 ? 6.864 7.064 -11.144 1.00 94.75 78 GLY A O 1
ATOM 579 N N . ILE A 1 79 ? 6.879 6.437 -8.981 1.00 94.56 79 ILE A N 1
ATOM 580 C CA . ILE A 1 79 ? 8.251 6.889 -8.712 1.00 94.56 79 ILE A CA 1
ATOM 581 C C . ILE A 1 79 ? 9.221 6.143 -9.632 1.00 94.56 79 ILE A C 1
ATOM 583 O O . ILE A 1 79 ? 9.940 6.764 -10.411 1.00 94.56 79 ILE A O 1
ATOM 587 N N . LEU A 1 80 ? 9.185 4.809 -9.634 1.00 93.38 80 LEU A N 1
ATOM 588 C CA . LEU A 1 80 ? 10.093 4.008 -10.455 1.00 93.38 80 LEU A CA 1
ATOM 589 C C . LEU A 1 80 ? 9.923 4.256 -11.956 1.00 93.38 80 LEU A C 1
ATOM 591 O O . LEU A 1 80 ? 10.915 4.191 -12.673 1.00 93.38 80 LEU A O 1
ATOM 595 N N . SER A 1 81 ? 8.708 4.540 -12.436 1.00 91.62 81 SER A N 1
ATOM 596 C CA . SER A 1 81 ? 8.366 4.611 -13.868 1.00 91.62 81 SER A CA 1
ATOM 597 C C . SER A 1 81 ? 8.385 6.006 -14.465 1.00 91.62 81 SER A C 1
ATOM 599 O O . SER A 1 81 ? 8.535 6.114 -15.680 1.00 91.62 81 SER A O 1
ATOM 601 N N . PHE A 1 82 ? 8.273 7.063 -13.657 1.00 87.81 82 PHE A N 1
ATOM 602 C CA . PHE A 1 82 ? 8.273 8.435 -14.172 1.00 87.81 82 PHE A CA 1
ATOM 603 C C . PHE A 1 82 ? 9.355 9.328 -13.571 1.00 87.81 82 PHE A C 1
ATOM 605 O O . PHE A 1 82 ? 9.887 10.172 -14.284 1.00 87.81 82 PHE A O 1
ATOM 612 N N . TYR A 1 83 ? 9.797 9.078 -12.340 1.00 85.19 83 TYR A N 1
ATOM 613 C CA . TYR A 1 83 ? 10.779 9.936 -11.689 1.00 85.19 83 TYR A CA 1
ATOM 614 C C . TYR A 1 83 ? 12.229 9.660 -12.133 1.00 85.19 83 TYR A C 1
ATOM 616 O O . TYR A 1 83 ? 12.631 8.505 -12.283 1.00 85.19 83 TYR A O 1
ATOM 624 N N . SER A 1 84 ? 13.012 10.723 -12.342 1.00 83.38 84 SER A N 1
ATOM 625 C CA . SER A 1 84 ? 14.452 10.681 -12.632 1.00 83.38 84 SER A CA 1
ATOM 626 C C . SER A 1 84 ? 15.109 11.978 -12.164 1.00 83.38 84 SER A C 1
ATOM 628 O O . SER A 1 84 ? 14.586 13.053 -12.439 1.00 83.38 84 SER A O 1
ATOM 630 N N . PHE A 1 85 ? 16.270 11.881 -11.511 1.00 77.62 85 PHE A N 1
ATOM 631 C CA . PHE A 1 85 ? 17.096 13.047 -11.165 1.00 77.62 85 PHE A CA 1
ATOM 632 C C . PHE A 1 85 ? 17.943 13.559 -12.338 1.00 77.62 85 PHE A C 1
ATOM 634 O O . PHE A 1 85 ? 18.449 14.676 -12.292 1.00 77.62 85 PHE A O 1
ATOM 641 N N . ALA A 1 86 ? 18.159 12.736 -13.366 1.00 75.62 86 ALA A N 1
ATOM 642 C CA . ALA A 1 86 ? 19.017 13.092 -14.489 1.00 75.62 86 ALA A CA 1
ATOM 643 C C . ALA A 1 86 ? 18.261 13.954 -15.511 1.00 75.62 86 ALA A C 1
ATOM 645 O O . ALA A 1 86 ? 17.194 13.557 -15.979 1.00 75.62 86 ALA A O 1
ATOM 646 N N . GLU A 1 87 ? 18.852 15.087 -15.908 1.00 67.69 87 GLU A N 1
ATOM 647 C CA . GLU A 1 87 ? 18.307 15.967 -16.956 1.00 67.69 87 GLU A CA 1
ATOM 648 C C . GLU A 1 87 ? 18.373 15.345 -18.360 1.00 67.69 87 GLU A C 1
ATOM 650 O O . GLU A 1 87 ? 17.580 15.690 -19.235 1.00 67.69 87 GLU A O 1
ATOM 655 N N . LYS A 1 88 ? 19.312 14.417 -18.591 1.00 69.38 88 LYS A N 1
ATOM 656 C CA . LYS A 1 88 ? 19.454 13.675 -19.850 1.00 69.38 88 LYS A CA 1
ATOM 657 C C . LYS A 1 88 ? 19.235 12.195 -19.594 1.00 69.38 88 LYS A C 1
ATOM 659 O O . LYS A 1 88 ? 19.929 11.599 -18.778 1.00 69.38 88 LYS A O 1
ATOM 664 N N . PHE A 1 89 ? 18.279 11.620 -20.311 1.00 72.94 89 PHE A N 1
ATOM 665 C CA . PHE A 1 89 ? 17.904 10.219 -20.187 1.00 72.94 89 PHE A CA 1
ATOM 666 C C . PHE A 1 89 ? 18.478 9.436 -21.373 1.00 72.94 89 PHE A C 1
ATOM 668 O O . PHE A 1 89 ? 18.120 9.719 -22.517 1.00 72.94 89 PHE A O 1
ATOM 675 N N . SER A 1 90 ? 19.390 8.492 -21.120 1.00 78.19 90 SER A N 1
ATOM 676 C CA . SER A 1 90 ? 19.928 7.622 -22.173 1.00 78.19 90 SER A CA 1
ATOM 677 C C . SER A 1 90 ? 18.942 6.500 -22.511 1.00 78.19 90 SER A C 1
ATOM 679 O O . SER A 1 90 ? 18.159 6.056 -21.668 1.00 78.19 90 SER A O 1
ATOM 681 N N . GLU A 1 91 ? 19.010 5.979 -23.737 1.00 76.75 91 GLU A N 1
ATOM 682 C CA . GLU A 1 91 ? 18.224 4.812 -24.157 1.00 76.75 91 GLU A CA 1
ATOM 683 C C . GLU A 1 91 ? 18.543 3.575 -23.291 1.00 76.75 91 GLU A C 1
ATOM 685 O O . GLU A 1 91 ? 17.639 2.835 -22.893 1.00 76.75 91 GLU A O 1
ATOM 690 N N . SER A 1 92 ? 19.814 3.412 -22.896 1.00 79.75 92 SER A N 1
ATOM 691 C CA . SER A 1 92 ? 20.269 2.358 -21.978 1.00 79.75 92 SER A CA 1
ATOM 692 C C . SER A 1 92 ? 19.597 2.433 -20.604 1.00 79.75 92 SER A C 1
ATOM 694 O O . SER A 1 92 ? 19.228 1.402 -20.039 1.00 79.75 92 SER A O 1
ATOM 696 N N . ASP A 1 93 ? 19.388 3.642 -20.081 1.00 82.88 93 ASP A N 1
ATOM 697 C CA . ASP A 1 93 ? 18.790 3.862 -18.757 1.00 82.88 93 ASP A CA 1
ATOM 698 C C . ASP A 1 93 ? 17.312 3.462 -18.762 1.00 82.88 93 ASP A C 1
ATOM 700 O O . ASP A 1 93 ? 16.794 2.907 -17.790 1.00 82.88 93 ASP A O 1
ATOM 704 N N . GLY A 1 94 ? 16.640 3.651 -19.902 1.00 87.06 94 GLY A N 1
ATOM 705 C CA . GLY A 1 94 ? 15.270 3.194 -20.116 1.00 87.06 94 GLY A CA 1
ATOM 706 C C . GLY A 1 94 ? 15.123 1.676 -20.064 1.00 87.06 94 GLY A C 1
ATOM 707 O O . GLY A 1 94 ? 14.129 1.181 -19.525 1.00 87.06 94 GLY A O 1
ATOM 708 N N . VAL A 1 95 ? 16.102 0.927 -20.580 1.00 91.06 95 VAL A N 1
ATOM 709 C CA . VAL A 1 95 ? 16.098 -0.543 -20.521 1.00 91.06 95 VAL A CA 1
ATOM 710 C C . VAL A 1 95 ? 16.279 -1.022 -19.082 1.00 91.06 95 VAL A C 1
ATOM 712 O O . VAL A 1 95 ? 15.455 -1.795 -18.591 1.00 91.06 95 VAL A O 1
ATOM 715 N N . TRP A 1 96 ? 17.290 -0.513 -18.372 1.00 89.81 96 TRP A N 1
ATOM 716 C CA . TRP A 1 96 ? 17.541 -0.876 -16.972 1.00 89.81 96 TRP A CA 1
ATOM 717 C C . TRP A 1 96 ? 16.361 -0.554 -16.064 1.00 89.81 96 TRP A C 1
ATOM 719 O O . TRP A 1 96 ? 15.961 -1.376 -15.239 1.00 89.81 96 TRP A O 1
ATOM 729 N N . ARG A 1 97 ? 15.732 0.602 -16.269 1.00 91.69 97 ARG A N 1
ATOM 730 C CA . ARG A 1 97 ? 14.527 0.991 -15.541 1.00 91.69 97 ARG A CA 1
ATOM 731 C C . ARG A 1 97 ? 13.385 -0.005 -15.727 1.00 91.69 97 ARG A C 1
ATOM 733 O O . ARG A 1 97 ? 12.754 -0.397 -14.748 1.00 91.69 97 ARG A O 1
ATOM 740 N N . LYS A 1 98 ? 13.124 -0.444 -16.963 1.00 93.56 98 LYS A N 1
ATOM 741 C CA . LYS A 1 98 ? 12.093 -1.459 -17.243 1.00 93.56 98 LYS A CA 1
ATOM 742 C C . LYS A 1 98 ? 12.409 -2.778 -16.539 1.00 93.56 98 LYS A C 1
ATOM 744 O O . LYS A 1 98 ? 11.503 -3.374 -15.966 1.00 93.56 98 LYS A O 1
ATOM 749 N N . ILE A 1 99 ? 13.676 -3.199 -16.531 1.00 95.56 99 ILE A N 1
ATOM 750 C CA . ILE A 1 99 ? 14.118 -4.410 -15.824 1.00 95.56 99 ILE A CA 1
ATOM 751 C C . ILE A 1 99 ? 13.846 -4.286 -14.320 1.00 95.56 99 ILE A C 1
ATOM 753 O O . ILE A 1 99 ? 13.253 -5.193 -13.742 1.00 95.56 99 ILE A O 1
ATOM 757 N N . ILE A 1 100 ? 14.197 -3.153 -13.700 1.00 94.31 100 ILE A N 1
ATOM 758 C CA . ILE A 1 100 ? 13.940 -2.893 -12.273 1.00 94.31 100 ILE A CA 1
ATOM 759 C C . ILE A 1 100 ? 12.441 -2.948 -11.969 1.00 94.31 100 ILE A C 1
ATOM 761 O O . ILE A 1 100 ? 12.031 -3.590 -11.005 1.00 94.31 100 ILE A O 1
ATOM 765 N N . ILE A 1 101 ? 11.610 -2.318 -12.804 1.00 95.69 101 ILE A N 1
ATOM 766 C CA . ILE A 1 101 ? 10.152 -2.325 -12.635 1.00 95.69 101 ILE A CA 1
ATOM 767 C C . ILE A 1 101 ? 9.596 -3.749 -12.726 1.00 95.69 101 ILE A C 1
ATOM 769 O O . ILE A 1 101 ? 8.767 -4.131 -11.904 1.00 95.69 101 ILE A O 1
ATOM 773 N N . ILE A 1 102 ? 10.043 -4.544 -13.702 1.00 95.44 102 ILE A N 1
ATOM 774 C CA . ILE A 1 102 ? 9.587 -5.929 -13.869 1.00 95.44 102 ILE A CA 1
ATOM 775 C C . ILE A 1 102 ? 10.028 -6.785 -12.680 1.00 95.44 102 ILE A C 1
ATOM 777 O O . ILE A 1 102 ? 9.204 -7.516 -12.140 1.00 95.44 102 ILE A O 1
ATOM 781 N N . ALA A 1 103 ? 11.284 -6.661 -12.243 1.00 95.81 103 ALA A N 1
ATOM 782 C CA . ALA A 1 103 ? 11.815 -7.385 -11.090 1.00 95.81 103 ALA A CA 1
ATOM 783 C C . ALA A 1 103 ? 11.089 -7.020 -9.785 1.00 95.81 103 ALA A C 1
ATOM 785 O O . ALA A 1 103 ? 10.824 -7.883 -8.953 1.00 95.81 103 ALA A O 1
ATOM 786 N N . PHE A 1 104 ? 10.729 -5.746 -9.612 1.00 95.12 104 PHE A N 1
ATOM 787 C CA . PHE A 1 104 ? 9.917 -5.304 -8.484 1.00 95.12 104 PHE A CA 1
ATOM 788 C C . PHE A 1 104 ? 8.508 -5.905 -8.550 1.00 95.12 104 PHE A C 1
ATOM 790 O O . PHE A 1 104 ? 8.066 -6.544 -7.597 1.00 95.12 104 PHE A O 1
ATOM 797 N N . LEU A 1 105 ? 7.816 -5.754 -9.686 1.00 95.69 105 LEU A N 1
ATOM 798 C CA . LEU A 1 105 ? 6.434 -6.212 -9.863 1.00 95.69 105 LEU A CA 1
ATOM 799 C C . LEU A 1 105 ? 6.281 -7.738 -9.889 1.00 95.69 105 LEU A C 1
ATOM 801 O O . LEU A 1 105 ? 5.163 -8.216 -9.695 1.00 95.69 105 LEU A O 1
ATOM 805 N N . SER A 1 106 ? 7.353 -8.494 -10.133 1.00 95.31 106 SER A N 1
ATOM 806 C CA . SER A 1 106 ? 7.352 -9.959 -10.094 1.00 95.31 106 SER A CA 1
ATOM 807 C C . SER A 1 106 ? 7.540 -10.533 -8.689 1.00 95.31 106 SER A C 1
ATOM 809 O O . SER A 1 106 ? 7.442 -11.749 -8.515 1.00 95.31 106 SER A O 1
ATOM 811 N N . SER A 1 107 ? 7.784 -9.690 -7.678 1.00 94.56 107 SER A N 1
ATOM 812 C CA . SER A 1 107 ? 7.936 -10.151 -6.301 1.00 94.56 107 SER A CA 1
ATOM 813 C C . SER A 1 107 ? 6.644 -10.815 -5.800 1.00 94.56 107 SER A C 1
ATOM 815 O O . SER A 1 107 ? 5.597 -10.160 -5.760 1.00 94.56 107 SER A O 1
ATOM 817 N N . PRO A 1 108 ? 6.689 -12.086 -5.352 1.00 92.50 108 PRO A N 1
ATOM 818 C CA . PRO A 1 108 ? 5.498 -12.807 -4.897 1.00 92.50 108 PRO A CA 1
ATOM 819 C C . PRO A 1 108 ? 4.850 -12.152 -3.670 1.00 92.50 108 PRO A C 1
ATOM 821 O O . PRO A 1 108 ? 3.640 -12.249 -3.472 1.00 92.50 108 PRO A O 1
ATOM 824 N N . VAL A 1 109 ? 5.637 -11.423 -2.871 1.00 93.75 109 VAL A N 1
ATOM 825 C CA . VAL A 1 109 ? 5.152 -10.694 -1.694 1.00 93.75 109 VAL A CA 1
ATOM 826 C C . VAL A 1 109 ? 4.128 -9.624 -2.083 1.00 93.75 109 VAL A C 1
ATOM 828 O O . VAL A 1 109 ? 3.178 -9.399 -1.339 1.00 93.75 109 VAL A O 1
ATOM 831 N N . LEU A 1 110 ? 4.252 -8.999 -3.259 1.00 95.00 110 LEU A N 1
ATOM 832 C CA . LEU A 1 110 ? 3.300 -7.974 -3.697 1.00 95.00 110 LEU A CA 1
ATOM 833 C C . LEU A 1 110 ? 1.904 -8.543 -3.951 1.00 95.00 110 LEU A C 1
ATOM 835 O O . LEU A 1 110 ? 0.918 -7.873 -3.660 1.00 95.00 110 LEU A O 1
ATOM 839 N N . VAL A 1 111 ? 1.809 -9.779 -4.446 1.00 93.12 111 VAL A N 1
ATOM 840 C CA . VAL A 1 111 ? 0.519 -10.459 -4.643 1.00 93.12 111 VAL A CA 1
ATOM 841 C C . VAL A 1 111 ? -0.179 -10.638 -3.300 1.00 93.12 111 VAL A C 1
ATOM 843 O O . VAL A 1 111 ? -1.347 -10.290 -3.156 1.00 93.12 111 VAL A O 1
ATOM 846 N N . PHE A 1 112 ? 0.559 -11.099 -2.291 1.00 91.75 112 PHE A N 1
ATOM 847 C CA . PHE A 1 112 ? 0.029 -11.245 -0.942 1.00 91.75 112 PHE A CA 1
ATOM 848 C C . PHE A 1 112 ? -0.413 -9.899 -0.355 1.00 91.75 112 PHE A C 1
ATOM 850 O O . PHE A 1 112 ? -1.561 -9.762 0.066 1.00 91.75 112 PHE A O 1
ATOM 857 N N . LEU A 1 113 ? 0.462 -8.891 -0.391 1.00 93.56 113 LEU A N 1
ATOM 858 C CA . LEU A 1 113 ? 0.200 -7.594 0.232 1.00 93.56 113 LEU A CA 1
ATOM 859 C C . LEU A 1 113 ? -0.981 -6.859 -0.401 1.00 93.56 113 LEU A C 1
ATOM 861 O O . LEU A 1 113 ? -1.828 -6.354 0.327 1.00 93.56 113 LEU A O 1
ATOM 865 N N . VAL A 1 114 ? -1.088 -6.843 -1.731 1.00 95.50 114 VAL A N 1
ATOM 866 C CA . VAL A 1 114 ? -2.179 -6.139 -2.426 1.00 95.50 114 VAL A CA 1
ATOM 867 C C . VAL A 1 114 ? -3.543 -6.795 -2.180 1.00 95.50 114 VAL A C 1
ATOM 869 O O . VAL A 1 114 ? -4.546 -6.092 -2.138 1.00 95.50 114 VAL A O 1
ATOM 872 N N . SER A 1 115 ? -3.596 -8.115 -1.965 1.00 93.88 115 SER A N 1
ATOM 873 C CA . SER A 1 115 ? -4.849 -8.826 -1.632 1.00 93.88 115 SER A CA 1
ATOM 874 C C . SER A 1 115 ? -5.293 -8.666 -0.175 1.00 93.88 115 SER A C 1
ATOM 876 O O . SER A 1 115 ? -6.303 -9.237 0.235 1.00 93.88 115 SER A O 1
ATOM 878 N N . SER A 1 116 ? -4.518 -7.948 0.637 1.00 94.12 116 SER A N 1
ATOM 879 C CA . SER A 1 116 ? -4.668 -7.935 2.087 1.00 94.12 116 SER A CA 1
ATOM 880 C C . SER A 1 116 ? -4.792 -6.505 2.626 1.00 94.12 116 SER A C 1
ATOM 882 O O . SER A 1 116 ? -4.066 -5.622 2.178 1.00 94.12 116 SER A O 1
ATOM 884 N N . PRO A 1 117 ? -5.634 -6.245 3.639 1.00 93.69 117 PRO A N 1
ATOM 885 C CA . PRO A 1 117 ? -5.793 -4.926 4.253 1.00 93.69 117 PRO A CA 1
ATOM 886 C C . PRO A 1 117 ? -4.674 -4.627 5.271 1.00 93.69 117 PRO A C 1
ATOM 888 O O . PRO A 1 117 ? -4.923 -4.070 6.341 1.00 93.69 117 PRO A O 1
ATOM 891 N N . LYS A 1 118 ? -3.436 -5.047 4.980 1.00 92.06 118 LYS A N 1
ATOM 892 C CA . LYS A 1 118 ? -2.294 -4.885 5.887 1.00 92.06 118 LYS A CA 1
ATOM 893 C C . LYS A 1 118 ? -1.656 -3.529 5.661 1.00 92.06 118 LYS A C 1
ATOM 895 O O . LYS A 1 118 ? -1.136 -3.336 4.577 1.00 92.06 118 LYS A O 1
ATOM 900 N N . PRO A 1 119 ? -1.605 -2.605 6.625 1.00 87.75 119 PRO A N 1
ATOM 901 C CA . PRO A 1 119 ? -1.136 -1.231 6.428 1.00 87.75 119 PRO A CA 1
ATOM 902 C C . PRO A 1 119 ? 0.395 -1.137 6.218 1.00 87.75 119 PRO A C 1
ATOM 904 O O . PRO A 1 119 ? 1.116 -0.684 7.103 1.00 87.75 119 PRO A O 1
ATOM 907 N N . GLN A 1 120 ? 0.907 -1.583 5.062 1.00 93.06 120 GLN A N 1
ATOM 908 C CA . GLN A 1 120 ? 2.346 -1.619 4.760 1.00 93.06 120 GLN A CA 1
ATOM 909 C C . GLN A 1 120 ? 2.734 -0.854 3.482 1.00 93.06 120 GLN A C 1
ATOM 911 O O . GLN A 1 120 ? 3.506 0.102 3.547 1.00 93.06 120 GLN A O 1
ATOM 916 N N . LEU A 1 121 ? 2.200 -1.224 2.312 1.00 95.50 121 LEU A N 1
ATOM 917 C CA . LEU A 1 121 ? 2.581 -0.632 1.020 1.00 95.50 121 LEU A CA 1
ATOM 918 C C . LEU A 1 121 ? 2.251 0.854 0.925 1.00 95.50 121 LEU A C 1
ATOM 920 O O . LEU A 1 121 ? 3.016 1.601 0.319 1.00 95.50 121 LEU A O 1
ATOM 924 N N . LEU A 1 122 ? 1.147 1.302 1.529 1.00 95.06 122 LEU A N 1
ATOM 925 C CA . LEU A 1 122 ? 0.808 2.724 1.567 1.00 95.06 122 LEU A CA 1
ATOM 926 C C . LEU A 1 122 ? 1.894 3.528 2.299 1.00 95.06 122 LEU A C 1
ATOM 928 O O . LEU A 1 122 ? 2.382 4.523 1.774 1.00 95.06 122 LEU A O 1
ATOM 932 N N . GLN A 1 123 ? 2.324 3.072 3.476 1.00 93.81 123 GLN A N 1
ATOM 933 C CA . GLN A 1 123 ? 3.377 3.702 4.276 1.00 93.81 123 GLN A CA 1
ATOM 934 C C . GLN A 1 123 ? 4.719 3.705 3.539 1.00 93.81 123 GLN A C 1
ATOM 936 O O . GLN A 1 123 ? 5.418 4.721 3.533 1.00 93.81 123 GLN A O 1
ATOM 941 N N . ILE A 1 124 ? 5.064 2.600 2.873 1.00 95.50 124 ILE A N 1
ATOM 942 C CA . ILE A 1 124 ? 6.279 2.512 2.052 1.00 95.50 124 ILE A CA 1
ATOM 943 C C . ILE A 1 124 ? 6.203 3.505 0.887 1.00 95.50 124 ILE A C 1
ATOM 945 O O . ILE A 1 124 ? 7.163 4.229 0.631 1.00 95.50 124 ILE A O 1
ATOM 949 N N . GLY A 1 125 ? 5.057 3.590 0.213 1.00 96.00 125 GLY A N 1
ATOM 950 C CA . GLY A 1 125 ? 4.820 4.538 -0.870 1.00 96.00 125 GLY A CA 1
ATOM 951 C C . GLY A 1 125 ? 4.959 5.994 -0.430 1.00 96.00 125 GLY A C 1
ATOM 952 O O . GLY A 1 125 ? 5.719 6.754 -1.027 1.00 96.00 125 GLY A O 1
ATOM 953 N N . MET A 1 126 ? 4.297 6.366 0.670 1.00 95.19 126 MET A N 1
ATOM 954 C CA . MET A 1 126 ? 4.348 7.722 1.228 1.00 95.19 126 MET A CA 1
ATOM 955 C C . MET A 1 126 ? 5.761 8.121 1.666 1.00 95.19 126 MET A C 1
ATOM 957 O O . MET A 1 126 ? 6.211 9.223 1.358 1.00 95.19 126 MET A O 1
ATOM 961 N N . THR A 1 127 ? 6.483 7.233 2.354 1.00 96.62 127 THR A N 1
ATOM 962 C CA . THR A 1 127 ? 7.857 7.522 2.800 1.00 96.62 127 THR A CA 1
ATOM 963 C C . THR A 1 127 ? 8.833 7.590 1.627 1.00 96.62 127 THR A C 1
ATOM 965 O O . THR A 1 127 ? 9.646 8.510 1.571 1.00 96.62 127 THR A O 1
ATOM 968 N N . SER A 1 128 ? 8.707 6.697 0.640 1.00 96.00 128 SER A N 1
ATOM 969 C CA . SER A 1 128 ? 9.508 6.743 -0.594 1.00 96.00 128 SER A CA 1
ATOM 970 C C . SER A 1 128 ? 9.274 8.042 -1.365 1.00 96.00 128 SER A C 1
ATOM 972 O O . SER A 1 128 ? 10.224 8.674 -1.830 1.00 96.00 128 SER A O 1
ATOM 974 N N . PHE A 1 129 ? 8.017 8.480 -1.462 1.00 95.50 129 PHE A N 1
ATOM 975 C CA . PHE A 1 129 ? 7.660 9.746 -2.093 1.00 95.50 129 PHE A CA 1
ATOM 976 C C . PHE A 1 129 ? 8.254 10.946 -1.345 1.00 95.50 129 PHE A C 1
ATOM 978 O O . PHE A 1 129 ? 8.883 11.803 -1.963 1.00 95.50 129 PHE A O 1
ATOM 985 N N . ALA A 1 130 ? 8.138 10.976 -0.014 1.00 96.75 130 ALA A N 1
ATOM 986 C CA . ALA A 1 130 ? 8.710 12.036 0.814 1.00 96.75 130 ALA A CA 1
ATOM 987 C C . ALA A 1 130 ? 10.239 12.135 0.667 1.00 96.75 130 ALA A C 1
ATOM 989 O O . ALA A 1 130 ? 10.771 13.232 0.502 1.00 96.75 130 ALA A O 1
ATOM 990 N N . ILE A 1 131 ? 10.947 11.000 0.662 1.00 95.94 131 ILE A N 1
ATOM 991 C CA . ILE A 1 131 ? 12.402 10.958 0.443 1.00 95.94 131 ILE A CA 1
ATOM 992 C C . ILE A 1 131 ? 12.755 11.462 -0.959 1.00 95.94 131 ILE A C 1
ATOM 994 O O . ILE A 1 131 ? 13.697 12.235 -1.116 1.00 95.94 131 ILE A O 1
ATOM 998 N N . THR A 1 132 ? 11.986 11.063 -1.972 1.00 94.00 132 THR A N 1
ATOM 999 C CA . THR A 1 132 ? 12.196 11.506 -3.356 1.00 94.00 132 THR A CA 1
ATOM 1000 C C . THR A 1 132 ? 12.092 13.030 -3.466 1.00 94.00 132 THR A C 1
ATOM 1002 O O . THR A 1 132 ? 12.990 13.669 -4.012 1.00 94.00 132 THR A O 1
ATOM 1005 N N . LEU A 1 133 ? 11.057 13.628 -2.867 1.00 93.44 133 LEU A N 1
ATOM 1006 C CA . LEU A 1 133 ? 10.899 15.085 -2.810 1.00 93.44 133 LEU A CA 1
ATOM 1007 C C . LEU A 1 133 ? 12.034 15.772 -2.045 1.00 93.44 133 LEU A C 1
ATOM 1009 O O . LEU A 1 133 ? 12.533 16.808 -2.478 1.00 93.44 133 LEU A O 1
ATOM 1013 N N . LEU A 1 134 ? 12.456 15.201 -0.917 1.00 94.81 134 LEU A N 1
ATOM 1014 C CA . LEU A 1 134 ? 13.549 15.747 -0.118 1.00 94.81 134 LEU A CA 1
ATOM 1015 C C . LEU A 1 134 ? 14.852 15.810 -0.929 1.00 94.81 134 LEU A C 1
ATOM 1017 O O . LEU A 1 134 ? 15.528 16.838 -0.949 1.00 94.81 134 LEU A O 1
ATOM 1021 N N . LEU A 1 135 ? 15.186 14.724 -1.626 1.00 91.50 135 LEU A N 1
ATOM 1022 C CA . LEU A 1 135 ? 16.363 14.648 -2.488 1.00 91.50 135 LEU A CA 1
ATOM 1023 C C . LEU A 1 135 ? 16.287 15.642 -3.656 1.00 91.50 135 LEU A C 1
ATOM 1025 O O . LEU A 1 135 ? 17.301 16.246 -4.003 1.00 91.50 135 LEU A O 1
ATOM 1029 N N . GLU A 1 136 ? 15.098 15.868 -4.219 1.00 89.88 136 GLU A N 1
ATOM 1030 C CA . GLU A 1 136 ? 14.886 16.859 -5.283 1.00 89.88 136 GLU A CA 1
ATOM 1031 C C . GLU A 1 136 ? 15.171 18.282 -4.805 1.00 89.88 136 GLU A C 1
ATOM 1033 O O . GLU A 1 136 ? 15.862 19.052 -5.475 1.00 89.88 136 GLU A O 1
ATOM 1038 N N . ILE A 1 137 ? 14.686 18.621 -3.608 1.00 91.50 137 ILE A N 1
ATOM 1039 C CA . ILE A 1 137 ? 14.946 19.920 -2.985 1.00 91.50 137 ILE A CA 1
ATOM 1040 C C . ILE A 1 137 ? 16.457 20.111 -2.789 1.00 91.50 137 ILE A C 1
ATOM 1042 O O . ILE A 1 137 ? 17.000 21.148 -3.173 1.00 91.50 137 ILE A O 1
ATOM 1046 N N . PHE A 1 138 ? 17.159 19.108 -2.251 1.00 90.38 138 PHE A N 1
ATOM 1047 C CA . PHE A 1 138 ? 18.610 19.188 -2.051 1.00 90.38 138 PHE A CA 1
ATOM 1048 C C . PHE A 1 138 ? 19.401 19.286 -3.360 1.00 90.38 138 PHE A C 1
ATOM 1050 O O . PHE A 1 138 ? 20.366 20.052 -3.425 1.00 90.38 138 PHE A O 1
ATOM 1057 N N . SER A 1 139 ? 18.988 18.558 -4.401 1.00 86.12 139 SER A N 1
ATOM 1058 C CA . SER A 1 139 ? 19.592 18.636 -5.735 1.00 86.12 139 SER A CA 1
ATOM 1059 C C . SER A 1 139 ? 19.525 20.064 -6.290 1.00 86.12 139 SER A C 1
ATOM 1061 O O . SER A 1 139 ? 20.547 20.638 -6.674 1.00 86.12 139 SER A O 1
ATOM 1063 N N . LYS A 1 140 ? 18.346 20.698 -6.221 1.00 84.38 140 LYS A N 1
ATOM 1064 C CA . LYS A 1 140 ? 18.144 22.076 -6.699 1.00 84.38 140 LYS A CA 1
ATOM 1065 C C . LYS A 1 140 ? 18.912 23.116 -5.895 1.00 84.38 140 LYS A C 1
ATOM 1067 O O . LYS A 1 140 ? 19.461 24.040 -6.482 1.00 84.38 140 LYS A O 1
ATOM 1072 N N . ILE A 1 141 ? 19.007 22.965 -4.572 1.00 86.62 141 ILE A N 1
ATOM 1073 C CA . ILE A 1 141 ? 19.811 23.875 -3.738 1.00 86.62 141 ILE A CA 1
ATOM 1074 C C . ILE A 1 141 ? 21.291 23.822 -4.142 1.00 86.62 141 ILE A C 1
ATOM 1076 O O . ILE A 1 141 ? 21.955 24.857 -4.168 1.00 86.62 141 ILE A O 1
ATOM 1080 N N . LYS A 1 142 ? 21.812 22.634 -4.470 1.00 72.25 142 LYS A N 1
ATOM 1081 C CA . LYS A 1 142 ? 23.213 22.465 -4.873 1.00 72.25 142 LYS A CA 1
ATOM 1082 C C . LYS A 1 142 ? 23.517 23.064 -6.250 1.00 72.25 142 LYS A C 1
ATOM 1084 O O . LYS A 1 142 ? 24.644 23.481 -6.459 1.00 72.25 142 LYS A O 1
ATOM 1089 N N . LEU A 1 143 ? 22.535 23.133 -7.150 1.00 64.25 143 LEU A N 1
ATOM 1090 C CA . LEU A 1 143 ? 22.660 23.785 -8.464 1.00 64.25 143 LEU A CA 1
ATOM 1091 C C . LEU A 1 143 ? 22.687 2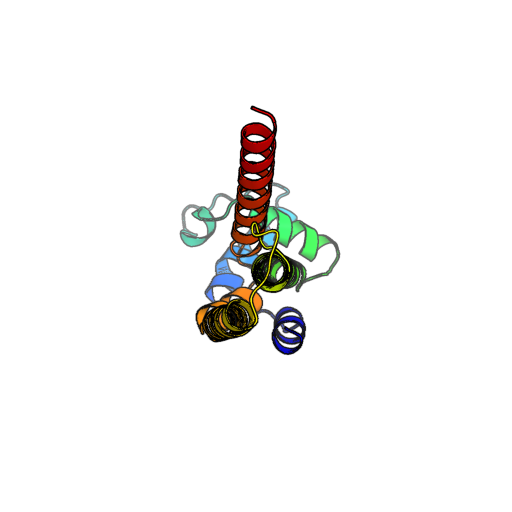5.323 -8.392 1.00 64.25 143 LEU A C 1
ATOM 1093 O O . LEU A 1 143 ? 23.136 25.961 -9.337 1.00 64.25 143 LEU A O 1
ATOM 1097 N N . ILE A 1 144 ? 22.186 25.920 -7.304 1.00 59.47 144 ILE A N 1
ATOM 1098 C CA . ILE A 1 144 ? 22.094 27.383 -7.128 1.00 59.47 144 ILE A CA 1
ATOM 1099 C C . ILE A 1 144 ? 23.364 27.971 -6.472 1.00 59.47 144 ILE A C 1
ATOM 1101 O O . ILE A 1 144 ? 23.567 29.184 -6.518 1.00 59.47 144 ILE A O 1
ATOM 1105 N N . LYS A 1 145 ? 24.219 27.134 -5.868 1.00 50.38 145 LYS A N 1
ATOM 1106 C CA . LYS A 1 145 ? 25.529 27.527 -5.318 1.00 50.38 145 LYS A CA 1
ATOM 1107 C C . LYS A 1 145 ? 26.648 27.264 -6.313 1.00 50.38 145 LYS A C 1
ATOM 1109 O O . LYS A 1 145 ? 27.562 28.114 -6.354 1.00 50.38 145 LYS A O 1
#